Protein AF-A0A9D8NME7-F1 (afdb_monomer_lite)

Secondary structure (DSSP, 8-state):
-----HHHHHHHHHHHHTT---PPPPPP---SS-----EEEGGGGGGGBSS-SS--SSPPPTTT-B-HHHHHHHHHHTT-SEEE---

Structure (mmCIF, N/CA/C/O backbone):
data_AF-A0A9D8NME7-F1
#
_entry.id   AF-A0A9D8NME7-F1
#
loop_
_atom_site.group_PDB
_atom_site.id
_atom_site.type_symbol
_atom_site.label_atom_id
_atom_site.label_alt_id
_atom_site.label_comp_id
_atom_site.label_asym_id
_atom_site.label_entity_id
_atom_site.label_seq_id
_atom_site.pdbx_PDB_ins_code
_atom_site.Cartn_x
_atom_site.Cartn_y
_atom_site.Cartn_z
_atom_site.occupancy
_atom_site.B_iso_or_equiv
_atom_site.auth_seq_id
_atom_site.auth_comp_id
_atom_site.auth_asym_id
_atom_site.auth_atom_id
_atom_site.pdbx_PDB_model_num
ATOM 1 N N . MET A 1 1 ? -33.820 21.546 56.874 1.00 46.66 1 MET A N 1
ATOM 2 C CA . MET A 1 1 ? -33.782 20.898 55.544 1.00 46.66 1 MET A CA 1
ATOM 3 C C . MET A 1 1 ? -32.358 20.963 55.020 1.00 46.66 1 MET A C 1
ATOM 5 O O . MET A 1 1 ? -31.903 22.053 54.705 1.00 46.66 1 MET A O 1
ATOM 9 N N . ASN A 1 2 ? -31.641 19.838 54.969 1.00 57.88 2 ASN A N 1
ATOM 10 C CA . ASN A 1 2 ? -30.310 19.807 54.357 1.00 57.88 2 ASN A CA 1
ATOM 11 C C . ASN A 1 2 ? -30.465 19.840 52.835 1.00 57.88 2 ASN A C 1
ATOM 13 O O . ASN A 1 2 ? -30.891 18.864 52.222 1.00 57.88 2 ASN A O 1
ATOM 17 N N . THR A 1 3 ? -30.154 20.981 52.226 1.00 70.38 3 THR A N 1
ATOM 18 C CA . THR A 1 3 ? -30.098 21.135 50.771 1.00 70.38 3 THR A CA 1
ATOM 19 C C . THR A 1 3 ? -28.841 20.461 50.238 1.00 70.38 3 THR A C 1
ATOM 21 O O . THR A 1 3 ? -27.729 20.940 50.463 1.00 70.38 3 THR A O 1
ATOM 24 N N . LEU A 1 4 ? -29.012 19.355 49.514 1.00 78.06 4 LEU A N 1
ATOM 25 C CA . LEU A 1 4 ? -27.951 18.753 48.710 1.00 78.06 4 LEU A CA 1
ATOM 26 C C . LEU A 1 4 ? -27.454 19.782 47.686 1.00 78.06 4 LEU A C 1
ATOM 28 O O . LEU A 1 4 ? -28.170 20.155 46.757 1.00 78.06 4 LEU A O 1
ATOM 32 N N . SER A 1 5 ? -26.226 20.269 47.868 1.00 84.75 5 SER A N 1
ATOM 33 C CA . SER A 1 5 ? -25.602 21.165 46.896 1.00 84.75 5 SER A CA 1
ATOM 34 C C . SER A 1 5 ? -25.183 20.374 45.654 1.00 84.75 5 SER A C 1
ATOM 36 O O . SER A 1 5 ? -24.754 19.224 45.761 1.00 84.75 5 SER A O 1
ATOM 38 N N . ARG A 1 6 ? -25.238 20.996 44.467 1.00 78.81 6 ARG A N 1
ATOM 39 C CA . ARG A 1 6 ? -24.777 20.368 43.210 1.00 78.81 6 ARG A CA 1
ATOM 40 C C . ARG A 1 6 ? -23.342 19.837 43.315 1.00 78.81 6 ARG A C 1
ATOM 42 O O . ARG A 1 6 ? -23.044 18.782 42.774 1.00 78.81 6 ARG A O 1
ATOM 49 N N . ARG A 1 7 ? -22.466 20.543 44.043 1.00 79.38 7 ARG A N 1
ATOM 50 C CA . ARG A 1 7 ? -21.070 20.126 44.266 1.00 79.38 7 ARG A CA 1
ATOM 51 C C . ARG A 1 7 ? -20.981 18.882 45.145 1.00 79.38 7 ARG A C 1
ATOM 53 O O . ARG A 1 7 ? -20.220 17.983 44.817 1.00 79.38 7 ARG A O 1
ATOM 60 N N . SER A 1 8 ? -21.774 18.817 46.215 1.00 80.00 8 SER A N 1
ATOM 61 C CA . SER A 1 8 ? -21.841 17.638 47.086 1.00 80.00 8 SER A CA 1
ATOM 62 C C . SER A 1 8 ? -22.395 16.433 46.329 1.00 80.00 8 SER A C 1
ATOM 64 O O . SER A 1 8 ? -21.803 15.366 46.391 1.00 80.00 8 SER A O 1
ATOM 66 N N . PHE A 1 9 ? -23.457 16.620 45.540 1.00 83.12 9 PHE A N 1
ATOM 67 C CA . PHE A 1 9 ? -24.012 15.564 44.693 1.00 83.12 9 PHE A CA 1
ATOM 68 C C . PHE A 1 9 ? -22.979 15.023 43.693 1.00 83.12 9 PHE A C 1
ATOM 70 O O . PHE A 1 9 ? -22.760 13.815 43.630 1.00 83.12 9 PHE A O 1
ATOM 77 N N . LEU A 1 10 ? -22.292 15.903 42.955 1.00 81.31 10 LEU A N 1
ATOM 78 C CA . LEU A 1 10 ? -21.268 15.489 41.993 1.00 81.31 10 LEU A CA 1
ATOM 79 C C . LEU A 1 10 ? -20.104 14.764 42.680 1.00 81.31 10 LEU A C 1
ATOM 81 O O . LEU A 1 10 ? -19.743 13.680 42.244 1.00 81.31 10 LEU A O 1
ATOM 85 N N . ALA A 1 11 ? -19.567 15.299 43.781 1.00 77.31 11 ALA A N 1
ATOM 86 C CA . ALA A 1 11 ? -18.461 14.672 44.507 1.00 77.31 11 ALA A CA 1
ATOM 87 C C . ALA A 1 11 ? -18.810 13.260 45.016 1.00 77.31 11 ALA A C 1
ATOM 89 O O . ALA A 1 11 ? -18.007 12.338 44.872 1.00 77.31 11 ALA A O 1
ATOM 90 N N . THR A 1 12 ? -20.016 13.070 45.559 1.00 72.44 12 THR A N 1
ATOM 91 C CA . THR A 1 12 ? -20.472 11.757 46.041 1.00 72.44 12 THR A CA 1
ATOM 92 C C . THR A 1 12 ? -20.724 10.776 44.892 1.00 72.44 12 THR A C 1
ATOM 94 O O . THR A 1 12 ? -20.382 9.601 45.009 1.00 72.44 12 THR A O 1
ATOM 97 N N . THR A 1 13 ? -21.265 11.242 43.762 1.00 70.69 13 THR A N 1
ATOM 98 C CA . THR A 1 13 ? -21.554 10.374 42.605 1.00 70.69 13 THR A CA 1
ATOM 99 C C . THR A 1 13 ? -20.271 9.936 41.889 1.00 70.69 13 THR A C 1
ATOM 101 O O . THR A 1 13 ? -20.152 8.778 41.496 1.00 70.69 13 THR A O 1
ATOM 104 N N . SER A 1 14 ? -19.270 10.819 41.783 1.00 65.31 14 SER A N 1
ATOM 105 C CA . SER A 1 14 ? -17.954 10.478 41.223 1.00 65.31 14 SER A CA 1
ATOM 106 C C . SER A 1 14 ? -17.251 9.393 42.036 1.00 65.31 14 SER A C 1
ATOM 108 O O . SER A 1 14 ? -16.712 8.452 41.463 1.00 65.31 14 SER A O 1
ATOM 110 N N . ALA A 1 15 ? -17.291 9.486 43.370 1.00 64.69 15 ALA A N 1
ATOM 111 C CA . ALA A 1 15 ? -16.690 8.485 44.251 1.00 64.69 15 ALA A CA 1
ATOM 112 C C . ALA A 1 15 ? -17.347 7.098 44.106 1.00 64.69 15 ALA A C 1
ATOM 114 O O . ALA A 1 15 ? -16.656 6.087 44.199 1.00 64.69 15 ALA A O 1
ATOM 115 N N . ALA A 1 16 ? -18.653 7.040 43.814 1.00 62.59 16 ALA A N 1
ATOM 116 C CA . ALA A 1 16 ? -19.357 5.786 43.538 1.00 62.59 16 ALA A CA 1
ATOM 117 C C . ALA A 1 16 ? -18.980 5.165 42.177 1.00 62.59 16 ALA A C 1
ATOM 119 O O . ALA A 1 16 ? -19.007 3.945 42.031 1.00 62.59 16 ALA A O 1
ATOM 120 N N . ALA A 1 17 ? -18.599 5.980 41.189 1.00 62.22 17 ALA A N 1
ATOM 121 C CA . ALA A 1 17 ? -18.238 5.510 39.850 1.00 62.22 17 ALA A CA 1
ATOM 122 C C . ALA A 1 17 ? -16.792 4.984 39.747 1.00 62.22 17 ALA A C 1
ATOM 124 O O . ALA A 1 17 ? -16.514 4.137 38.904 1.00 62.22 17 ALA A O 1
ATOM 125 N N . VAL A 1 18 ? -15.874 5.432 40.615 1.00 61.06 18 VAL A N 1
ATOM 126 C CA . VAL A 1 18 ? -14.447 5.032 40.586 1.00 61.06 18 VAL A CA 1
ATOM 127 C C . VAL A 1 18 ? -14.230 3.552 40.960 1.00 61.06 18 VAL A C 1
ATOM 129 O O . VAL A 1 18 ? -13.193 2.984 40.630 1.00 61.06 18 VAL A O 1
ATOM 132 N N . GLY A 1 19 ? -15.214 2.900 41.590 1.00 58.81 19 GLY A N 1
ATOM 133 C CA . GLY A 1 19 ? -15.193 1.458 41.874 1.00 58.81 19 GLY A CA 1
ATOM 134 C C . GLY A 1 19 ? -15.802 0.577 40.777 1.00 58.81 19 GLY A C 1
ATOM 135 O O . GLY A 1 19 ? -15.690 -0.646 40.849 1.00 58.81 19 GLY A O 1
ATOM 136 N N . ALA A 1 20 ? -16.450 1.166 39.768 1.00 66.75 20 ALA A N 1
ATOM 137 C CA . ALA A 1 20 ? -17.025 0.415 38.662 1.00 66.75 20 ALA A CA 1
ATOM 138 C C . ALA A 1 20 ? -15.947 0.176 37.599 1.00 66.75 20 ALA A C 1
ATOM 140 O O . ALA A 1 20 ? -15.670 1.031 36.759 1.00 66.75 20 ALA A O 1
ATOM 141 N N . THR A 1 21 ? -15.331 -1.005 37.618 1.00 70.25 21 THR A N 1
ATOM 142 C CA . THR A 1 21 ? -14.558 -1.486 36.471 1.00 70.25 21 THR A CA 1
ATOM 143 C C . THR A 1 21 ? -15.518 -1.651 35.296 1.00 70.25 21 THR A C 1
ATOM 145 O O . THR A 1 21 ? -16.325 -2.580 35.275 1.00 70.25 21 THR A O 1
ATOM 148 N N . ALA A 1 22 ? -15.476 -0.734 34.331 1.00 72.88 22 ALA A N 1
ATOM 149 C CA . ALA A 1 22 ? -16.193 -0.915 33.079 1.00 72.88 22 ALA A CA 1
ATOM 150 C C . ALA A 1 22 ? -15.513 -2.050 32.303 1.00 72.88 22 ALA A C 1
ATOM 152 O O . ALA A 1 22 ? -14.374 -1.908 31.856 1.00 72.88 22 ALA A O 1
ATOM 153 N N . SER A 1 23 ? -16.192 -3.187 32.171 1.00 79.75 23 SER A N 1
ATOM 154 C CA . SER A 1 23 ? -15.727 -4.262 31.299 1.00 79.75 23 SER A CA 1
ATOM 155 C C . SER A 1 23 ? -15.794 -3.790 29.849 1.00 79.75 23 SER A C 1
ATOM 157 O O . SER A 1 23 ? -16.822 -3.277 29.402 1.00 79.75 23 SER A O 1
ATOM 159 N N . ALA A 1 24 ? -14.697 -3.959 29.111 1.00 85.81 24 ALA A N 1
ATOM 160 C CA . ALA A 1 24 ? -14.731 -3.825 27.662 1.00 85.81 24 ALA A CA 1
ATOM 161 C C . ALA A 1 24 ? -15.719 -4.848 27.082 1.00 85.81 24 ALA A C 1
ATOM 163 O O . ALA A 1 24 ? -15.910 -5.925 27.648 1.00 85.81 24 ALA A O 1
ATOM 164 N N . ILE A 1 25 ? -16.347 -4.509 25.957 1.00 89.44 25 ILE A N 1
ATOM 165 C CA . ILE A 1 25 ? -17.157 -5.483 25.224 1.00 89.44 25 ILE A CA 1
ATOM 166 C C . ILE A 1 25 ? -16.258 -6.604 24.694 1.00 89.44 25 ILE A C 1
ATOM 168 O O . ILE A 1 25 ? -15.075 -6.384 24.421 1.00 89.44 25 ILE A O 1
ATOM 172 N N . GLU A 1 26 ? -16.836 -7.783 24.490 1.00 91.25 26 GLU A N 1
ATOM 173 C CA . GLU A 1 26 ? -16.134 -8.873 23.819 1.00 91.25 26 GLU A CA 1
ATOM 174 C C . GLU A 1 26 ? -15.743 -8.487 22.380 1.00 91.25 26 GLU A C 1
ATOM 176 O O . GLU A 1 26 ? -16.458 -7.716 21.725 1.00 91.25 26 GLU A O 1
ATOM 181 N N . PRO A 1 27 ? -14.629 -9.024 21.846 1.00 89.75 27 PRO A N 1
ATOM 182 C CA . PRO A 1 27 ? -14.267 -8.837 20.449 1.00 89.75 27 PRO A CA 1
ATOM 183 C C . PRO A 1 27 ? -15.408 -9.243 19.513 1.00 89.75 27 PRO A C 1
ATOM 185 O O . PRO A 1 27 ? -16.032 -10.291 19.679 1.00 89.75 27 PRO A O 1
ATOM 188 N N . PHE A 1 28 ? -15.653 -8.437 18.479 1.00 90.50 28 PHE A N 1
ATOM 189 C CA . PHE A 1 28 ? -16.667 -8.772 17.485 1.00 90.50 28 PHE A CA 1
ATOM 190 C C . PHE A 1 28 ? -16.329 -10.098 16.785 1.00 90.50 28 PHE A C 1
ATOM 192 O O . PHE A 1 28 ? -15.210 -10.240 16.273 1.00 90.50 28 PHE A O 1
ATOM 199 N N . PRO A 1 29 ? -17.282 -11.044 16.685 1.00 88.69 29 PRO A N 1
ATOM 200 C CA . PRO A 1 29 ? -17.088 -12.236 15.880 1.00 88.69 29 PRO A CA 1
ATOM 201 C C . PRO A 1 29 ? -16.993 -11.818 14.410 1.00 88.69 29 PRO A C 1
ATOM 203 O O . PRO A 1 29 ? -17.959 -11.340 13.815 1.00 88.69 29 PRO A O 1
ATOM 206 N N . ARG A 1 30 ? -15.808 -11.972 13.817 1.00 90.75 30 ARG A N 1
ATOM 207 C CA . ARG A 1 30 ? -15.604 -11.789 12.377 1.00 90.75 30 ARG A CA 1
ATOM 208 C C . ARG A 1 30 ? -15.740 -13.142 11.698 1.00 90.75 30 ARG A C 1
ATOM 210 O O . ARG A 1 30 ? -15.124 -14.116 12.123 1.00 90.75 30 ARG A O 1
ATOM 217 N N . SER A 1 31 ? -16.562 -13.205 10.659 1.00 91.62 31 SER A N 1
ATOM 218 C CA . SER A 1 31 ? -16.702 -14.404 9.843 1.00 91.62 31 SER A CA 1
ATOM 219 C C . SER A 1 31 ? -15.477 -14.588 8.943 1.00 91.62 31 SER A C 1
ATOM 221 O O . SER A 1 31 ? -14.877 -13.626 8.465 1.00 91.62 31 SER A O 1
ATOM 223 N N . GLY A 1 32 ? -15.113 -15.846 8.698 1.00 90.50 32 GLY A N 1
ATOM 224 C CA . GLY A 1 32 ? -13.988 -16.197 7.834 1.00 90.50 32 GLY A CA 1
ATOM 225 C C . GLY A 1 32 ? -12.614 -16.073 8.499 1.00 90.50 32 GLY A C 1
ATOM 226 O O . GLY A 1 32 ? -12.472 -15.771 9.681 1.00 90.50 32 GLY A O 1
ATOM 227 N N . LYS A 1 33 ? -11.574 -16.375 7.718 1.00 90.06 33 LYS A N 1
ATOM 228 C CA . LYS A 1 33 ? -10.181 -16.242 8.158 1.00 90.06 33 LYS A CA 1
ATOM 229 C C . LYS A 1 33 ? -9.777 -14.762 8.120 1.00 90.06 33 LYS A C 1
ATOM 231 O O . LYS A 1 33 ? -10.220 -14.067 7.205 1.00 90.06 33 LYS A O 1
ATOM 236 N N . PRO A 1 34 ? -8.925 -14.278 9.043 1.00 87.75 34 PRO A N 1
ATOM 237 C CA . PRO A 1 34 ? -8.325 -12.953 8.921 1.00 87.75 34 PRO A CA 1
ATOM 238 C C . PRO A 1 34 ? -7.700 -12.767 7.534 1.00 87.75 34 PRO A C 1
ATOM 240 O O . PRO A 1 34 ? -6.974 -13.643 7.062 1.00 87.75 34 PRO A O 1
ATOM 243 N N . ARG A 1 35 ? -7.998 -11.642 6.878 1.00 88.19 35 ARG A N 1
ATOM 244 C CA . ARG A 1 35 ? -7.465 -11.297 5.556 1.00 88.19 35 ARG A CA 1
ATOM 245 C C . ARG A 1 35 ? -6.706 -9.983 5.642 1.00 88.19 35 ARG A C 1
ATOM 247 O O . ARG A 1 35 ? -7.310 -8.947 5.901 1.00 88.19 35 ARG A O 1
ATOM 254 N N . LEU A 1 36 ? -5.395 -10.041 5.432 1.00 90.19 36 LEU A N 1
ATOM 255 C CA . LEU A 1 36 ? -4.554 -8.865 5.254 1.00 90.19 36 LEU A CA 1
ATOM 256 C C . LEU A 1 36 ? -4.323 -8.679 3.754 1.00 90.19 36 LEU A C 1
ATOM 258 O O . LEU A 1 36 ? -3.588 -9.456 3.154 1.00 90.19 36 LEU A O 1
ATOM 262 N N . GLN A 1 37 ? -4.970 -7.676 3.164 1.00 92.12 37 GLN A N 1
ATOM 263 C CA . GLN A 1 37 ? -4.802 -7.353 1.749 1.00 92.12 37 GLN A CA 1
ATOM 264 C C . GLN A 1 37 ? -3.623 -6.394 1.607 1.00 92.12 37 GLN A C 1
ATOM 266 O O . GLN A 1 37 ? -3.715 -5.234 2.002 1.00 92.12 37 GLN A O 1
ATOM 271 N N . LEU A 1 38 ? -2.497 -6.892 1.101 1.00 93.56 38 LEU A N 1
ATOM 272 C CA . LEU A 1 38 ? -1.300 -6.075 0.922 1.00 93.56 38 LEU A CA 1
ATOM 273 C C . LEU A 1 38 ? -1.439 -5.181 -0.312 1.00 93.56 38 LEU A C 1
ATOM 275 O O . LEU A 1 38 ? -1.888 -5.635 -1.364 1.00 93.56 38 LEU A O 1
ATOM 279 N N . SER A 1 39 ? -0.999 -3.933 -0.191 1.00 95.12 39 SER A N 1
ATOM 280 C CA . SER A 1 39 ? -0.885 -2.981 -1.292 1.00 95.12 39 SER A CA 1
ATOM 281 C C .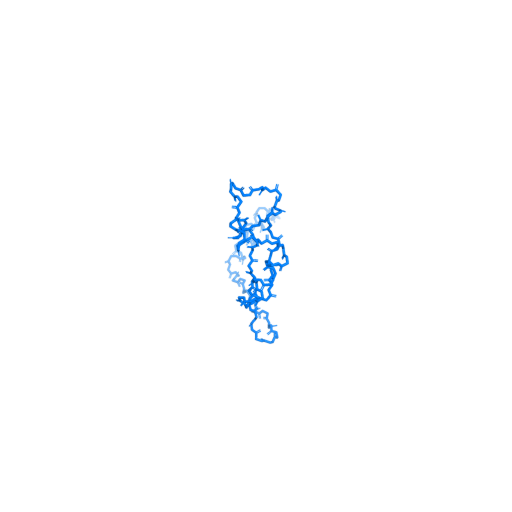 SER A 1 39 ? 0.457 -2.255 -1.244 1.00 95.12 39 SER A C 1
ATOM 283 O O . SER A 1 39 ? 1.099 -2.171 -0.194 1.00 95.12 39 SER A O 1
ATOM 285 N N . LEU A 1 40 ? 0.887 -1.740 -2.396 1.00 95.50 40 LEU A N 1
ATOM 286 C CA . LEU A 1 40 ? 2.056 -0.873 -2.515 1.00 95.50 40 LEU A CA 1
ATOM 287 C C . LEU A 1 40 ? 1.600 0.555 -2.817 1.00 95.50 40 LEU A C 1
ATOM 289 O O . LEU A 1 40 ? 0.694 0.747 -3.624 1.00 95.50 40 LEU A O 1
ATOM 293 N N . ALA A 1 41 ? 2.232 1.546 -2.192 1.00 94.75 41 ALA A N 1
ATOM 294 C CA . ALA A 1 41 ? 2.008 2.956 -2.492 1.00 94.75 41 ALA A CA 1
ATOM 295 C C . ALA A 1 4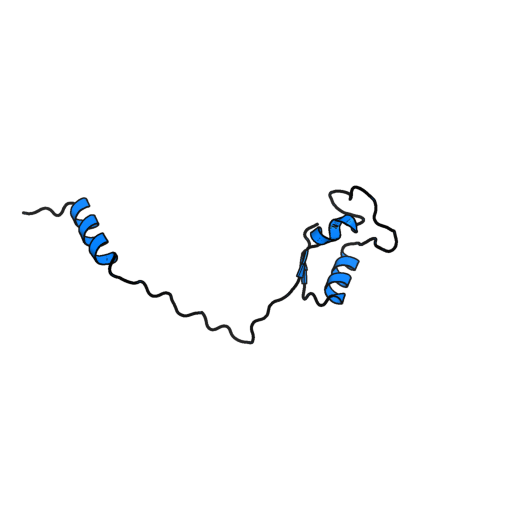1 ? 2.875 3.406 -3.671 1.00 94.75 41 ALA A C 1
ATOM 297 O O . ALA A 1 41 ? 4.091 3.200 -3.660 1.00 94.75 41 ALA A O 1
ATOM 298 N N . ALA A 1 42 ? 2.272 4.065 -4.664 1.00 93.25 42 ALA A N 1
ATOM 299 C CA . ALA A 1 42 ? 2.989 4.575 -5.837 1.00 93.25 42 ALA A CA 1
ATOM 300 C C . ALA A 1 42 ? 4.137 5.523 -5.443 1.00 93.25 42 ALA A C 1
ATOM 302 O O . ALA A 1 42 ? 5.198 5.517 -6.069 1.00 93.25 42 ALA A O 1
ATOM 303 N N . TYR A 1 43 ? 3.975 6.265 -4.342 1.00 91.19 43 TYR A N 1
ATOM 304 C CA . TYR A 1 43 ? 4.988 7.172 -3.814 1.00 91.19 43 TYR A CA 1
ATOM 305 C C . TYR A 1 43 ? 6.315 6.469 -3.497 1.00 91.19 43 TYR A C 1
ATOM 307 O O . TYR A 1 43 ? 7.381 7.058 -3.680 1.00 91.19 43 TYR A O 1
ATOM 315 N N . SER A 1 44 ? 6.272 5.198 -3.079 1.00 91.06 44 SER A N 1
ATOM 316 C CA . SER A 1 44 ? 7.465 4.391 -2.788 1.00 91.06 44 SER A CA 1
ATOM 317 C C . SER A 1 44 ? 8.361 4.176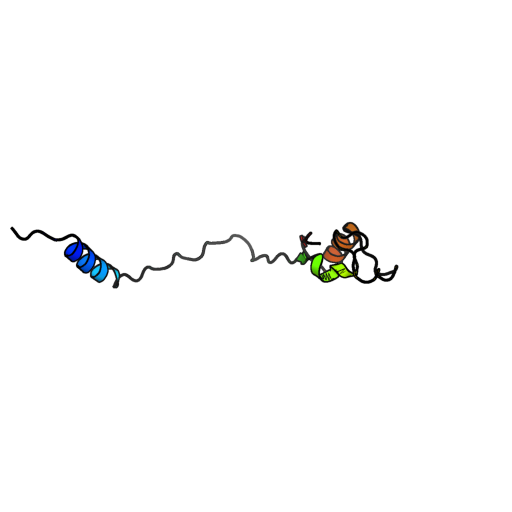 -4.011 1.00 91.06 44 SER A C 1
ATOM 319 O O . SER A 1 44 ? 9.541 3.882 -3.850 1.00 91.06 44 SER A O 1
ATOM 321 N N . VAL A 1 45 ? 7.813 4.333 -5.218 1.00 90.56 45 VAL A N 1
ATOM 322 C CA . VAL A 1 45 ? 8.503 4.143 -6.502 1.00 90.56 45 VAL A CA 1
ATOM 323 C C . VAL A 1 45 ? 8.389 5.382 -7.400 1.00 90.56 45 VAL A C 1
ATOM 325 O O . VAL A 1 45 ? 8.589 5.303 -8.610 1.00 90.56 45 VAL A O 1
ATOM 328 N N . ARG A 1 46 ? 8.109 6.558 -6.817 1.00 89.06 46 ARG A N 1
ATOM 329 C CA . ARG A 1 46 ? 7.886 7.820 -7.548 1.00 89.06 46 ARG A CA 1
ATOM 330 C C . ARG A 1 46 ? 9.032 8.203 -8.490 1.00 89.06 46 ARG A C 1
ATOM 332 O O . ARG A 1 46 ? 8.792 8.823 -9.519 1.00 89.06 46 ARG A O 1
ATOM 339 N N . GLU A 1 47 ? 10.270 7.846 -8.162 1.00 89.38 47 GLU A N 1
ATOM 340 C CA . GLU A 1 47 ? 11.442 8.121 -9.006 1.00 89.38 47 GLU A CA 1
ATOM 341 C C . GLU A 1 47 ? 11.416 7.403 -10.365 1.00 89.38 47 GLU A C 1
ATOM 343 O O . GLU A 1 47 ? 12.106 7.825 -11.292 1.00 89.38 47 GLU A O 1
ATOM 348 N N . PHE A 1 48 ? 10.598 6.356 -10.496 1.00 91.38 48 PHE A N 1
ATOM 349 C CA . PHE A 1 48 ? 10.421 5.596 -11.729 1.00 91.38 48 PHE A CA 1
ATOM 350 C C . PHE A 1 48 ? 9.264 6.103 -12.593 1.00 91.38 48 PHE A C 1
ATOM 352 O O . PHE A 1 48 ? 9.157 5.694 -13.749 1.00 91.38 48 PHE A O 1
ATOM 359 N N . PHE A 1 49 ? 8.422 7.003 -12.076 1.00 90.25 49 PHE A N 1
ATOM 360 C CA . PHE A 1 49 ? 7.287 7.533 -12.823 1.00 90.25 49 PHE A CA 1
ATOM 361 C C . PHE A 1 49 ? 7.709 8.569 -13.865 1.00 90.25 49 PHE A C 1
ATOM 363 O O . PHE A 1 49 ? 8.441 9.515 -13.563 1.00 90.25 49 PHE A O 1
ATOM 370 N N . THR A 1 50 ? 7.193 8.421 -15.085 1.00 86.50 50 THR A N 1
ATOM 371 C CA . THR A 1 50 ? 7.408 9.385 -16.177 1.00 86.50 50 THR A CA 1
ATOM 372 C C . THR A 1 50 ? 6.523 10.625 -16.063 1.00 86.50 50 THR A C 1
ATOM 374 O O . THR A 1 50 ? 6.974 11.714 -16.407 1.00 86.50 50 THR A O 1
ATOM 377 N N . ASP A 1 51 ? 5.309 10.484 -15.515 1.00 76.19 51 ASP A N 1
ATOM 378 C CA . ASP A 1 51 ? 4.231 11.483 -15.645 1.00 76.19 51 ASP A CA 1
ATOM 379 C C . ASP A 1 51 ? 3.650 11.962 -14.295 1.00 76.19 51 ASP A C 1
ATOM 381 O O . ASP A 1 51 ? 2.441 12.102 -14.117 1.00 76.19 51 ASP A O 1
ATOM 385 N N . GLY A 1 52 ? 4.511 12.212 -13.305 1.00 72.12 52 GLY A N 1
ATOM 386 C CA . GLY A 1 52 ? 4.094 12.682 -11.976 1.00 72.12 52 GLY A CA 1
ATOM 387 C C . GLY A 1 52 ? 3.861 14.199 -11.883 1.00 72.12 52 GLY A C 1
ATOM 388 O O . GLY A 1 52 ? 4.581 14.988 -12.492 1.00 72.12 52 GLY A O 1
ATOM 389 N N . ALA A 1 53 ? 2.935 14.628 -11.012 1.00 71.19 53 ALA A N 1
ATOM 390 C CA . ALA A 1 53 ? 2.652 16.049 -10.736 1.00 71.19 53 ALA A CA 1
ATOM 391 C C . ALA A 1 53 ? 3.888 16.852 -10.282 1.00 71.19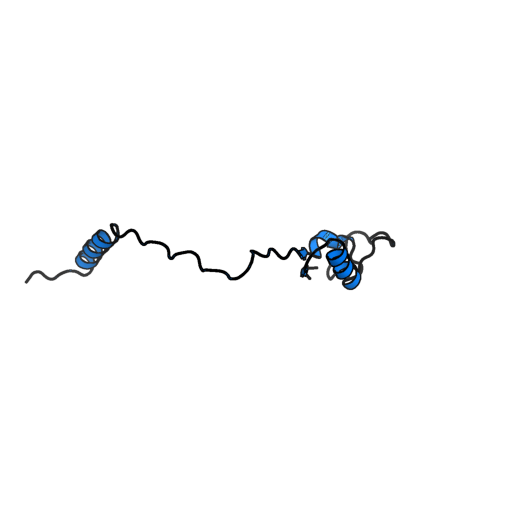 53 ALA A C 1
ATOM 393 O O . ALA A 1 53 ? 3.952 18.073 -10.429 1.00 71.19 53 ALA A O 1
ATOM 394 N N . ARG A 1 54 ? 4.884 16.164 -9.719 1.00 71.69 54 ARG A N 1
ATOM 395 C CA . ARG A 1 54 ? 6.216 16.705 -9.463 1.00 71.69 54 ARG A CA 1
ATOM 396 C C . ARG A 1 54 ? 7.240 15.797 -10.141 1.00 71.69 54 ARG A C 1
ATOM 398 O O . ARG A 1 54 ? 7.414 14.672 -9.651 1.00 71.69 54 ARG A O 1
ATOM 405 N N . PRO A 1 55 ? 7.945 16.274 -11.180 1.00 64.75 55 PRO A N 1
ATOM 406 C CA . PRO A 1 55 ? 8.974 15.496 -11.855 1.00 64.75 55 PRO A CA 1
ATOM 407 C C . PRO A 1 55 ? 9.998 14.967 -10.854 1.00 64.75 55 PRO A C 1
ATOM 409 O O . PRO A 1 55 ? 10.356 15.655 -9.889 1.00 64.75 55 PRO A O 1
ATOM 412 N N . ALA A 1 56 ? 10.466 13.740 -11.066 1.00 69.88 56 ALA A N 1
ATOM 413 C CA . ALA A 1 56 ? 11.660 13.269 -10.385 1.00 69.88 56 ALA A CA 1
ATOM 414 C C . ALA A 1 56 ? 12.842 14.183 -10.757 1.00 69.88 56 ALA A C 1
ATOM 416 O O . ALA A 1 56 ? 12.909 14.710 -11.868 1.00 69.88 56 ALA A O 1
ATOM 417 N N . ALA A 1 57 ? 13.791 14.371 -9.835 1.00 75.12 57 ALA A N 1
ATOM 418 C CA . ALA A 1 57 ? 14.971 15.208 -10.082 1.00 75.12 57 ALA A CA 1
ATOM 419 C C . ALA A 1 57 ? 15.809 14.715 -11.279 1.00 75.12 57 ALA A C 1
ATOM 421 O O . ALA A 1 57 ? 16.569 15.479 -11.871 1.00 75.12 57 ALA A O 1
ATOM 422 N N . LYS A 1 58 ? 15.662 13.436 -11.636 1.00 80.69 58 LYS A N 1
ATOM 423 C CA . LYS A 1 58 ? 16.279 12.796 -12.789 1.00 80.69 58 LYS A CA 1
ATOM 424 C C . LYS A 1 58 ? 15.253 11.886 -13.455 1.00 80.69 58 LYS A C 1
ATOM 426 O O . LYS A 1 58 ? 14.538 11.173 -12.758 1.00 80.69 58 LYS A O 1
ATOM 431 N N . ALA A 1 59 ? 15.216 11.895 -14.786 1.00 82.62 59 ALA A N 1
ATOM 432 C CA . ALA A 1 59 ? 14.405 10.947 -15.536 1.00 82.62 59 ALA A CA 1
ATOM 433 C C . ALA A 1 59 ? 14.869 9.505 -15.244 1.00 82.62 59 ALA A C 1
ATOM 435 O O . ALA A 1 59 ? 16.084 9.256 -15.206 1.00 82.62 59 ALA A O 1
ATOM 436 N N . PRO A 1 60 ? 13.938 8.560 -15.042 1.00 87.00 60 PRO A N 1
ATOM 437 C CA . PRO A 1 60 ? 14.300 7.168 -14.848 1.00 87.00 60 PRO A CA 1
ATOM 438 C C . PRO A 1 60 ? 14.963 6.594 -16.108 1.00 87.00 60 PRO A C 1
ATOM 440 O O . PRO A 1 60 ? 14.680 7.046 -17.222 1.00 87.00 60 PRO A O 1
ATOM 443 N N . PRO A 1 61 ? 15.840 5.586 -15.959 1.00 89.38 61 PRO A N 1
ATOM 444 C CA . PRO A 1 61 ? 16.298 4.781 -17.086 1.00 89.38 61 PRO A CA 1
ATOM 445 C C . PRO A 1 61 ? 15.111 4.263 -17.911 1.00 89.38 61 PRO A C 1
ATOM 447 O O . PRO A 1 61 ? 14.084 3.893 -17.342 1.00 89.38 61 PRO A O 1
ATOM 450 N N . ALA A 1 62 ? 15.237 4.230 -19.241 1.00 87.00 62 ALA A N 1
ATOM 451 C CA . ALA A 1 62 ? 14.129 3.874 -20.136 1.00 87.00 62 ALA A CA 1
ATOM 452 C C . ALA A 1 62 ? 13.553 2.470 -19.861 1.00 87.00 62 ALA A C 1
ATOM 454 O O . ALA A 1 62 ? 12.353 2.253 -20.008 1.00 87.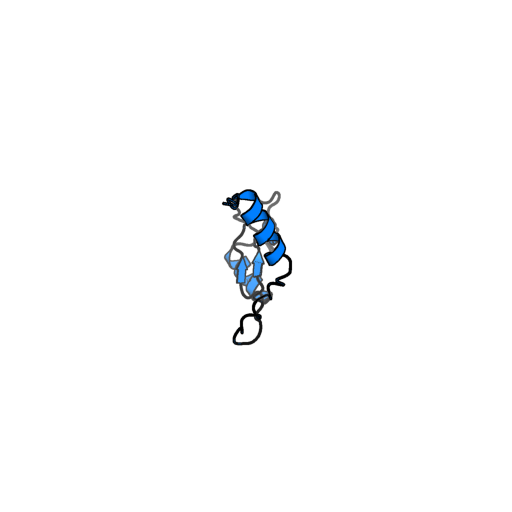00 62 ALA A O 1
ATOM 455 N N . ASP A 1 63 ? 14.393 1.537 -19.408 1.00 92.00 63 ASP A N 1
ATOM 456 C CA . ASP A 1 63 ? 14.030 0.175 -19.002 1.00 92.00 63 ASP A CA 1
ATOM 457 C C . ASP A 1 63 ? 13.281 0.107 -17.659 1.00 92.00 63 ASP A C 1
ATOM 459 O O . ASP A 1 63 ? 12.644 -0.901 -17.362 1.00 92.00 63 ASP A O 1
ATOM 463 N N . LYS A 1 64 ? 13.327 1.178 -16.859 1.00 90.62 64 LYS A N 1
ATOM 464 C CA . LYS A 1 64 ? 12.671 1.288 -15.544 1.00 90.62 64 LYS A CA 1
ATOM 465 C C . LYS A 1 64 ? 11.554 2.326 -15.505 1.00 90.62 64 LYS A C 1
ATOM 467 O O . LYS A 1 64 ? 10.920 2.492 -14.470 1.00 90.62 64 LYS A O 1
ATOM 472 N N . ALA A 1 65 ? 11.321 3.023 -16.613 1.00 92.00 65 ALA A N 1
ATOM 473 C CA . ALA A 1 65 ? 10.264 4.009 -16.746 1.00 92.00 65 ALA A CA 1
ATOM 474 C C . ALA A 1 65 ? 8.880 3.359 -16.573 1.00 92.00 65 ALA A C 1
ATOM 476 O O . ALA A 1 65 ? 8.520 2.396 -17.268 1.00 92.00 65 ALA A O 1
ATOM 477 N N . MET A 1 66 ? 8.105 3.917 -15.652 1.00 92.06 66 MET A N 1
ATOM 478 C CA . MET A 1 66 ? 6.833 3.392 -15.183 1.00 92.06 66 MET A CA 1
ATOM 479 C C . MET A 1 66 ? 5.723 4.420 -15.417 1.00 92.06 66 MET A C 1
ATOM 481 O O . MET A 1 66 ? 5.871 5.595 -15.094 1.00 92.06 66 MET A O 1
ATOM 485 N N . ASP A 1 67 ? 4.604 3.964 -15.970 1.00 92.19 67 ASP A N 1
ATOM 486 C CA . ASP A 1 67 ? 3.332 4.679 -15.921 1.00 92.19 67 ASP A CA 1
ATOM 487 C C . ASP A 1 67 ? 2.423 4.013 -14.874 1.00 92.19 67 ASP A C 1
ATOM 489 O O . ASP A 1 67 ? 2.791 3.021 -14.235 1.00 92.19 67 ASP A O 1
ATOM 493 N N . MET A 1 68 ? 1.217 4.548 -14.685 1.00 92.12 68 MET A N 1
ATOM 494 C CA . MET A 1 68 ? 0.301 4.002 -13.684 1.00 92.12 68 MET A CA 1
ATOM 495 C C . MET A 1 68 ? -0.143 2.564 -13.993 1.00 92.12 68 MET A C 1
ATOM 497 O O . MET A 1 68 ? -0.390 1.791 -13.070 1.00 92.12 68 MET A O 1
ATOM 501 N N . PHE A 1 69 ? -0.209 2.172 -15.265 1.00 94.25 69 PHE A N 1
ATOM 502 C CA . PHE A 1 69 ? -0.602 0.815 -15.647 1.00 94.25 69 PHE A CA 1
ATOM 503 C C . PHE A 1 69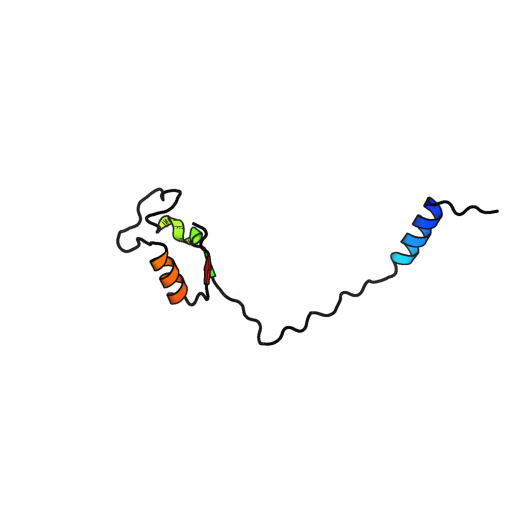 ? 0.500 -0.187 -15.310 1.00 94.25 69 PHE A C 1
ATOM 505 O O . PHE A 1 69 ? 0.240 -1.178 -14.630 1.00 94.25 69 PHE A O 1
ATOM 512 N N . LYS A 1 70 ? 1.750 0.129 -15.660 1.00 94.81 70 LYS A N 1
ATOM 513 C CA . LYS A 1 70 ? 2.921 -0.663 -15.266 1.00 94.81 70 LYS A CA 1
ATOM 514 C C . LYS A 1 70 ? 3.061 -0.769 -13.750 1.00 94.81 70 LYS A C 1
ATOM 516 O O . LYS A 1 70 ? 3.505 -1.802 -13.261 1.00 94.81 70 LYS A O 1
ATOM 521 N N . PHE A 1 71 ? 2.695 0.272 -13.002 1.00 94.94 71 PHE A N 1
ATOM 522 C CA . PHE A 1 71 ? 2.674 0.214 -11.541 1.00 94.94 71 PHE A CA 1
ATOM 523 C C . PHE A 1 71 ? 1.631 -0.780 -11.010 1.00 94.94 71 PHE A C 1
ATOM 525 O O . PHE A 1 71 ? 1.936 -1.567 -10.112 1.00 94.94 71 PHE A O 1
ATOM 532 N N . VAL A 1 72 ? 0.421 -0.789 -11.575 1.00 95.81 72 VAL A N 1
ATOM 533 C CA . VAL A 1 72 ? -0.617 -1.770 -11.217 1.00 95.81 72 VAL A CA 1
ATOM 534 C C . VAL A 1 72 ? -0.156 -3.193 -11.551 1.00 95.81 72 VAL A C 1
ATOM 536 O O . VAL A 1 72 ? -0.251 -4.076 -10.695 1.00 95.81 72 VAL A O 1
ATOM 539 N N . ASP A 1 73 ? 0.423 -3.402 -12.735 1.00 96.50 73 ASP A N 1
ATOM 540 C CA . ASP A 1 73 ? 0.996 -4.695 -13.131 1.00 96.50 73 ASP A CA 1
ATOM 541 C C . ASP A 1 73 ? 2.138 -5.118 -12.197 1.00 96.50 73 ASP A C 1
ATOM 543 O O . ASP A 1 73 ? 2.229 -6.281 -11.801 1.00 96.50 73 ASP A O 1
ATOM 547 N N . TYR A 1 74 ? 2.986 -4.172 -11.781 1.00 95.69 74 TYR A N 1
ATOM 548 C CA . TYR A 1 74 ? 4.056 -4.411 -10.817 1.00 95.69 74 TYR A CA 1
ATOM 549 C C . TYR A 1 74 ? 3.505 -4.868 -9.461 1.00 95.69 74 TYR A C 1
ATOM 551 O O . TYR A 1 74 ? 4.015 -5.838 -8.897 1.00 95.69 74 TYR A O 1
ATOM 559 N N . CYS A 1 75 ? 2.449 -4.224 -8.955 1.00 96.81 75 CYS A N 1
ATOM 560 C CA . CYS A 1 75 ? 1.778 -4.631 -7.718 1.00 96.81 75 CYS A CA 1
ATOM 561 C C . CYS A 1 75 ? 1.241 -6.067 -7.830 1.00 96.81 75 CYS A C 1
ATOM 563 O O . CYS A 1 75 ? 1.503 -6.894 -6.955 1.00 96.81 75 CYS A O 1
ATOM 565 N N . ALA A 1 76 ? 0.561 -6.391 -8.934 1.00 96.56 76 ALA A N 1
ATOM 566 C CA . ALA A 1 76 ? 0.031 -7.731 -9.175 1.00 96.56 76 ALA A CA 1
ATOM 567 C C . ALA A 1 76 ? 1.145 -8.790 -9.262 1.00 96.56 76 ALA A C 1
ATOM 569 O O . ALA A 1 76 ? 1.051 -9.846 -8.634 1.00 96.56 76 ALA A O 1
ATOM 570 N N . ALA A 1 77 ? 2.236 -8.490 -9.974 1.00 96.88 77 ALA A N 1
ATOM 571 C CA . ALA A 1 77 ? 3.389 -9.382 -10.106 1.00 96.88 77 ALA A CA 1
ATOM 572 C C . ALA A 1 77 ? 4.088 -9.673 -8.763 1.00 96.88 77 ALA A C 1
ATOM 574 O O . ALA A 1 77 ? 4.693 -10.732 -8.605 1.00 96.88 77 ALA A O 1
ATOM 575 N N . HIS A 1 78 ? 3.977 -8.765 -7.789 1.00 95.38 78 HIS A N 1
ATOM 576 C CA . HIS A 1 78 ? 4.535 -8.921 -6.441 1.00 95.38 78 HIS A CA 1
ATOM 577 C C . HIS A 1 78 ? 3.532 -9.489 -5.427 1.00 95.38 78 HIS A C 1
ATOM 579 O O . HIS A 1 78 ? 3.820 -9.537 -4.231 1.00 95.38 78 HIS A O 1
ATOM 585 N N . GLY A 1 79 ? 2.361 -9.943 -5.884 1.00 95.50 79 GLY A N 1
ATOM 586 C CA . GLY A 1 79 ? 1.346 -10.543 -5.020 1.00 95.50 79 GLY A CA 1
ATOM 587 C C . GLY A 1 79 ? 0.610 -9.535 -4.137 1.00 95.50 79 GLY A C 1
ATOM 588 O O . GLY A 1 79 ? 0.001 -9.932 -3.143 1.00 95.50 79 GLY A O 1
ATOM 589 N N . CYS A 1 80 ? 0.652 -8.243 -4.472 1.00 96.44 80 CYS A N 1
ATOM 590 C CA . CYS A 1 80 ? -0.218 -7.266 -3.836 1.00 96.44 80 CYS A CA 1
ATOM 591 C C . CYS A 1 80 ? -1.665 -7.489 -4.298 1.00 96.44 80 CYS A C 1
ATOM 593 O O . CYS A 1 80 ? -1.941 -7.633 -5.488 1.00 96.44 80 CYS A O 1
ATOM 595 N N . GLU A 1 81 ? -2.601 -7.475 -3.351 1.00 95.44 81 GLU A N 1
ATOM 596 C CA . GLU A 1 81 ? -4.040 -7.530 -3.630 1.00 95.44 81 GLU A CA 1
ATOM 597 C C . GLU A 1 81 ? -4.589 -6.170 -4.093 1.00 95.44 81 GLU A C 1
ATOM 599 O O . GLU A 1 81 ? -5.708 -6.094 -4.599 1.00 95.44 81 GLU A O 1
ATOM 604 N N . GLY A 1 82 ? -3.813 -5.095 -3.925 1.00 94.75 82 GLY A N 1
ATOM 605 C CA . GLY A 1 82 ? -4.176 -3.758 -4.375 1.00 94.75 82 GLY A CA 1
ATOM 606 C C . GLY A 1 82 ? -2.973 -2.873 -4.688 1.00 94.75 82 GLY A C 1
ATOM 607 O O . GLY A 1 82 ? -1.823 -3.219 -4.425 1.00 94.75 82 GLY A O 1
ATOM 608 N N . ALA A 1 83 ? -3.267 -1.695 -5.225 1.00 95.94 83 ALA A N 1
ATOM 609 C CA . ALA A 1 83 ? -2.307 -0.639 -5.510 1.00 95.94 83 ALA A CA 1
ATOM 610 C C . ALA A 1 83 ? -2.831 0.669 -4.903 1.00 95.94 83 ALA A C 1
ATOM 612 O O . ALA A 1 83 ? -3.986 1.037 -5.126 1.00 95.94 83 ALA A O 1
ATOM 613 N N . GLU A 1 84 ? -2.005 1.366 -4.128 1.00 94.94 84 GLU A N 1
ATOM 614 C CA . GLU A 1 84 ? -2.343 2.688 -3.606 1.00 94.94 84 GLU A CA 1
ATOM 615 C C . GLU A 1 84 ? -1.847 3.781 -4.554 1.00 94.94 84 GLU A C 1
ATOM 617 O O . GLU A 1 84 ? -0.648 4.014 -4.718 1.00 94.94 84 GLU A O 1
ATOM 622 N N . LEU A 1 85 ? -2.807 4.477 -5.164 1.00 89.81 85 LEU A N 1
ATOM 623 C CA . LEU A 1 85 ? -2.603 5.545 -6.143 1.00 89.81 85 LEU A CA 1
ATOM 624 C C . LEU A 1 85 ? -2.263 6.871 -5.443 1.00 89.81 85 LEU A C 1
ATOM 626 O O . LEU A 1 85 ? -2.994 7.854 -5.533 1.00 89.81 85 LEU A O 1
ATOM 630 N N . THR A 1 86 ? -1.174 6.888 -4.686 1.00 73.56 86 THR A N 1
ATOM 631 C CA . THR A 1 86 ? -0.625 8.091 -4.056 1.00 73.56 86 THR A CA 1
ATOM 632 C C . THR A 1 86 ? 0.675 8.442 -4.775 1.00 73.56 86 THR A C 1
ATOM 634 O O . THR A 1 86 ? 1.714 7.873 -4.474 1.00 73.56 86 THR A O 1
ATOM 637 N N . SER A 1 87 ? 0.632 9.309 -5.794 1.00 56.50 87 SER A N 1
ATOM 638 C CA . SER A 1 87 ? 1.824 9.733 -6.561 1.00 56.50 87 SER A CA 1
ATOM 639 C C . SER A 1 87 ? 2.310 11.121 -6.168 1.00 56.50 87 SER A C 1
ATOM 641 O O . SER A 1 87 ? 1.454 12.035 -6.177 1.00 56.50 87 SER A O 1
#

Foldseek 3Di:
DDDCDPVNVVVVVVVVCVPDPDDDDDDDDDPDDDDDQAEDEVVVVQQQEPDDPDHRPDHDDPVSRDYPVNQQVVCVVVVGNYYHDDD

Sequence (87 aa):
MNTLSRRSFLATTSAAAVGATASAIEPFPRSGKPRLQLSLAAYSVREFFTDGARPAAKAPPADKAMDMFKFVDYCAAHGCEGAELTS

pLDDT: mean 83.94, std 11.84, range [46.66, 96.88]

Radius of gyration: 28.6 Å; chains: 1; bounding box: 50×37×76 Å